Protein AF-A0A7J4IYI7-F1 (afdb_monomer)

Organism: NCBI:txid3101447

Radius of gyration: 26.93 Å; Cα contacts (8 Å, |Δi|>4): 70; chains: 1; bounding box: 84×34×69 Å

Structure (mmCIF, N/CA/C/O backbone):
data_AF-A0A7J4IYI7-F1
#
_entry.id   AF-A0A7J4IYI7-F1
#
loop_
_atom_site.group_PDB
_atom_site.id
_atom_site.type_symbol
_atom_site.label_atom_id
_atom_site.label_alt_id
_atom_site.label_comp_id
_atom_site.label_asym_id
_atom_site.label_entity_id
_atom_site.label_seq_id
_atom_site.pdbx_PDB_ins_code
_atom_site.Cartn_x
_atom_site.Cartn_y
_atom_site.Cartn_z
_atom_site.occupancy
_atom_site.B_iso_or_equiv
_atom_site.auth_seq_id
_atom_site.auth_comp_id
_atom_site.auth_asym_id
_atom_site.auth_atom_id
_atom_site.pdbx_PDB_model_num
ATO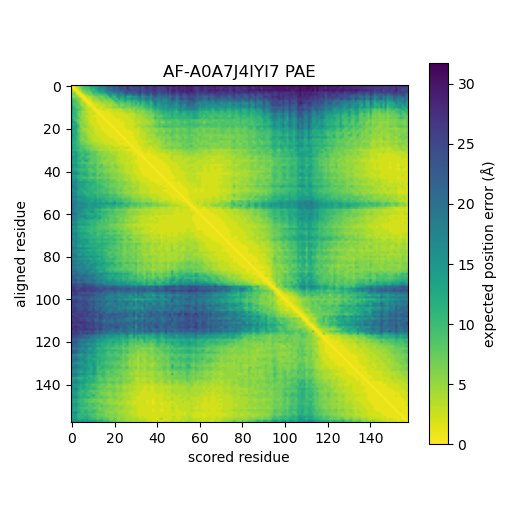M 1 N N . MET A 1 1 ? -56.930 18.314 -10.150 1.00 52.31 1 MET A N 1
ATOM 2 C CA . MET A 1 1 ? -56.205 17.042 -10.384 1.00 52.31 1 MET A CA 1
ATOM 3 C C . MET A 1 1 ? -54.686 17.192 -10.587 1.00 52.31 1 MET A C 1
ATOM 5 O O . MET A 1 1 ? -54.010 16.178 -10.609 1.00 52.31 1 MET A O 1
ATOM 9 N N . LEU A 1 2 ? -54.117 18.408 -10.685 1.00 54.44 2 LEU A N 1
ATOM 10 C CA . LEU A 1 2 ? -52.670 18.614 -10.914 1.00 54.44 2 LEU A CA 1
ATOM 11 C C . LEU A 1 2 ? -51.804 18.683 -9.636 1.00 54.44 2 LEU A C 1
ATOM 13 O O . LEU A 1 2 ? -50.596 18.477 -9.709 1.00 54.44 2 LEU A O 1
ATOM 17 N N . LEU A 1 3 ? -52.401 18.929 -8.462 1.00 53.44 3 LEU A N 1
ATOM 18 C CA . LEU A 1 3 ? -51.665 19.051 -7.192 1.00 53.44 3 LEU A CA 1
ATOM 19 C C . LEU A 1 3 ? -51.178 17.698 -6.636 1.00 53.44 3 LEU A C 1
ATOM 21 O O . LEU A 1 3 ? -50.179 17.650 -5.923 1.00 53.44 3 LEU A O 1
ATOM 25 N N . THR A 1 4 ? -51.819 16.587 -7.008 1.00 58.72 4 THR A N 1
ATOM 26 C CA . THR A 1 4 ? -51.446 15.234 -6.560 1.00 58.72 4 THR A CA 1
ATOM 27 C C . THR A 1 4 ? -50.137 14.743 -7.190 1.00 58.72 4 THR A C 1
ATOM 29 O O . THR A 1 4 ? -49.365 14.042 -6.538 1.00 58.72 4 THR A O 1
ATOM 32 N N . ASN A 1 5 ? -49.837 15.171 -8.422 1.00 62.06 5 ASN A N 1
ATOM 33 C CA . ASN A 1 5 ? -48.629 14.756 -9.141 1.00 62.06 5 ASN A CA 1
ATOM 34 C C . ASN A 1 5 ? -47.345 15.361 -8.559 1.00 62.06 5 ASN A C 1
ATOM 36 O O . ASN A 1 5 ? -46.323 14.686 -8.539 1.00 62.06 5 ASN A O 1
ATOM 40 N N . GLN A 1 6 ? -47.364 16.597 -8.044 1.00 65.38 6 GLN A N 1
ATOM 41 C CA . GLN A 1 6 ? -46.139 17.219 -7.517 1.00 65.38 6 GLN A CA 1
ATOM 42 C C . GLN A 1 6 ? -45.667 16.600 -6.196 1.00 65.38 6 GLN A C 1
ATOM 44 O O . GLN A 1 6 ? -44.462 16.480 -5.970 1.00 65.38 6 GLN A O 1
ATOM 49 N N . HIS A 1 7 ? -46.595 16.156 -5.343 1.00 65.44 7 HIS A N 1
ATOM 50 C CA . HIS A 1 7 ? -46.247 15.440 -4.114 1.00 65.44 7 HIS A CA 1
ATOM 51 C C . HIS A 1 7 ? -45.690 14.042 -4.398 1.00 65.44 7 HIS A C 1
ATOM 53 O O . HIS A 1 7 ? -44.703 13.646 -3.779 1.00 65.44 7 HIS A O 1
ATOM 59 N N . GLN A 1 8 ? -46.256 13.326 -5.376 1.00 74.25 8 GLN A N 1
ATOM 60 C CA . GLN A 1 8 ? -45.721 12.034 -5.811 1.00 74.25 8 GLN A CA 1
ATOM 61 C C . GLN A 1 8 ? -44.346 12.188 -6.475 1.00 74.25 8 GLN A C 1
ATOM 63 O O . GLN A 1 8 ? -43.427 11.446 -6.136 1.00 74.25 8 GLN A O 1
ATOM 68 N N . LEU A 1 9 ? -44.159 13.198 -7.334 1.00 79.00 9 LEU A N 1
ATOM 69 C CA . LEU A 1 9 ? -42.874 13.469 -7.985 1.00 79.00 9 LEU A CA 1
ATOM 70 C C . LEU A 1 9 ? -41.769 13.772 -6.963 1.00 79.00 9 LEU A C 1
ATOM 72 O O . LEU A 1 9 ? -40.673 13.235 -7.076 1.00 79.00 9 LEU A O 1
ATOM 76 N N . ARG A 1 10 ? -42.058 14.577 -5.929 1.00 81.56 10 ARG A N 1
ATOM 77 C CA . ARG A 1 10 ? -41.111 14.853 -4.832 1.00 81.56 10 ARG A CA 1
ATOM 78 C C . ARG A 1 10 ? -40.751 13.595 -4.041 1.00 81.56 10 ARG A C 1
ATOM 80 O O . ARG A 1 10 ? -39.591 13.441 -3.677 1.00 81.56 10 ARG A O 1
ATOM 87 N N . GLY A 1 11 ? -41.712 12.698 -3.813 1.00 81.88 11 GLY A N 1
ATOM 88 C CA . GLY A 1 11 ? -41.463 11.404 -3.172 1.00 81.88 11 GLY A CA 1
ATOM 89 C C . GLY A 1 11 ? -40.525 10.515 -3.992 1.00 81.88 11 GLY A C 1
ATOM 90 O O . GLY A 1 11 ? -39.542 10.008 -3.458 1.00 81.88 11 GLY A O 1
ATOM 91 N N . TYR A 1 12 ? -40.772 10.386 -5.299 1.00 88.25 12 TYR A N 1
ATOM 92 C CA . TYR A 1 12 ? -39.889 9.638 -6.201 1.00 88.25 12 TYR A CA 1
ATOM 93 C C . TYR A 1 12 ? -38.497 10.264 -6.311 1.00 88.25 12 TYR A C 1
ATOM 95 O O . TYR A 1 12 ? -37.504 9.544 -6.293 1.00 88.25 12 TYR A O 1
ATOM 103 N N . LEU A 1 13 ? -38.409 11.594 -6.377 1.00 90.75 13 LEU A N 1
ATOM 104 C CA . LEU A 1 13 ? -37.138 12.310 -6.480 1.00 90.75 13 LEU A CA 1
ATOM 105 C C . LEU A 1 13 ? -36.321 12.183 -5.185 1.00 90.75 13 LEU A C 1
ATOM 107 O O . LEU A 1 13 ? -35.116 11.969 -5.247 1.00 90.75 13 LEU A O 1
ATOM 111 N N . PHE A 1 14 ? -36.971 12.212 -4.018 1.00 92.94 14 PHE A N 1
ATOM 112 C CA . PHE A 1 14 ? -36.326 11.951 -2.730 1.00 92.94 14 PHE A CA 1
ATOM 113 C C . PHE A 1 14 ? -35.720 10.542 -2.665 1.00 92.94 14 PHE A C 1
ATOM 115 O O . PHE A 1 14 ? -34.540 10.395 -2.349 1.00 92.94 14 PHE A O 1
ATOM 122 N N . TRP A 1 15 ? -36.487 9.511 -3.032 1.00 93.44 15 TRP A N 1
ATOM 123 C CA . TRP A 1 15 ? -35.973 8.139 -3.071 1.00 93.44 15 TRP A CA 1
ATOM 124 C C . TRP A 1 15 ? -34.879 7.955 -4.122 1.00 93.44 15 TRP A C 1
ATOM 126 O O . TRP A 1 15 ? -33.877 7.307 -3.835 1.00 93.44 15 TRP A O 1
ATOM 136 N N . ALA A 1 16 ? -35.014 8.566 -5.300 1.00 94.06 16 ALA A N 1
ATOM 137 C CA . ALA A 1 16 ? -33.978 8.541 -6.328 1.00 94.06 16 ALA A CA 1
ATOM 138 C C . ALA A 1 16 ? -32.665 9.168 -5.834 1.00 94.06 16 ALA A C 1
ATOM 140 O O . ALA A 1 16 ? -31.597 8.617 -6.089 1.00 94.06 16 ALA A O 1
ATOM 141 N N . VAL A 1 17 ? -32.730 10.270 -5.077 1.00 95.94 17 VAL A N 1
ATOM 142 C CA . VAL A 1 17 ? -31.549 10.890 -4.457 1.00 95.94 17 VAL A CA 1
ATOM 143 C C . VAL A 1 17 ? -30.932 9.973 -3.405 1.00 95.94 17 VAL A C 1
ATOM 145 O O . VAL A 1 17 ? -29.717 9.808 -3.408 1.00 95.94 17 VAL A O 1
ATOM 148 N N . ILE A 1 18 ? -31.735 9.335 -2.547 1.00 96.19 18 ILE A N 1
ATOM 149 C CA . ILE A 1 18 ? -31.226 8.378 -1.550 1.00 96.19 18 ILE A CA 1
ATOM 150 C C . ILE A 1 18 ? -30.525 7.202 -2.232 1.00 96.19 18 ILE A C 1
ATOM 152 O O . ILE A 1 18 ? -29.382 6.896 -1.897 1.00 96.19 18 ILE A O 1
ATOM 156 N N . PHE A 1 19 ? -31.177 6.560 -3.204 1.00 96.62 19 PHE A N 1
ATOM 157 C CA . PHE A 1 19 ? -30.576 5.449 -3.941 1.00 96.62 19 PHE A CA 1
ATOM 158 C C . PHE A 1 19 ? -29.329 5.889 -4.710 1.00 96.62 19 PHE A C 1
ATOM 160 O O . PHE A 1 19 ? -28.337 5.163 -4.713 1.00 96.62 19 PHE A O 1
ATOM 167 N N . GLY A 1 20 ? -29.338 7.091 -5.289 1.00 96.56 20 GLY A N 1
ATOM 168 C CA . GLY A 1 20 ? -28.168 7.691 -5.923 1.00 96.56 20 GLY A CA 1
ATOM 169 C C . GLY A 1 20 ? -27.010 7.895 -4.944 1.00 96.56 20 GLY A C 1
ATOM 170 O O . GLY A 1 20 ? -25.877 7.547 -5.264 1.00 96.56 20 GLY A O 1
ATOM 171 N N . LEU A 1 21 ? -27.287 8.380 -3.730 1.00 96.25 21 LEU A N 1
ATOM 172 C CA . LEU A 1 21 ? -26.282 8.550 -2.678 1.00 96.25 21 LEU A CA 1
ATOM 173 C C . LEU A 1 21 ? -25.696 7.212 -2.223 1.00 96.25 21 LEU A C 1
ATOM 175 O O . LEU A 1 21 ? -24.482 7.099 -2.082 1.00 96.25 21 LEU A O 1
ATOM 179 N N . ILE A 1 22 ? -26.540 6.197 -2.022 1.00 96.25 22 ILE A N 1
ATOM 180 C CA . ILE A 1 22 ? -26.096 4.853 -1.630 1.00 96.25 22 ILE A CA 1
ATOM 181 C C . ILE A 1 22 ? -25.234 4.235 -2.734 1.00 96.25 22 ILE A C 1
ATOM 183 O O . ILE A 1 22 ? -24.169 3.695 -2.443 1.00 96.25 22 ILE A O 1
ATOM 187 N N . ALA A 1 23 ? -25.655 4.341 -3.998 1.00 96.25 23 ALA A N 1
ATOM 188 C CA . ALA A 1 23 ? -24.891 3.833 -5.133 1.00 96.25 23 ALA A CA 1
ATOM 189 C C . ALA A 1 23 ? -23.531 4.535 -5.262 1.00 96.25 23 ALA A C 1
ATOM 191 O O . ALA A 1 23 ? -22.512 3.875 -5.459 1.00 96.25 23 ALA A O 1
ATOM 192 N N . LEU A 1 24 ? -23.498 5.859 -5.091 1.00 95.50 24 LEU A N 1
ATOM 193 C CA . LEU A 1 24 ? -22.268 6.644 -5.144 1.00 95.50 24 LEU A CA 1
ATOM 194 C C . LEU A 1 24 ? -21.328 6.303 -3.980 1.00 95.50 24 LEU A C 1
ATOM 196 O O . LEU A 1 24 ? -20.131 6.131 -4.195 1.00 95.50 24 LEU A O 1
ATOM 200 N N . ALA A 1 25 ? -21.865 6.121 -2.771 1.00 92.94 25 ALA A N 1
ATOM 201 C CA . ALA A 1 25 ? -21.093 5.665 -1.619 1.00 92.94 25 ALA A CA 1
ATOM 202 C C . ALA A 1 25 ? -20.511 4.261 -1.845 1.00 92.94 25 ALA A C 1
ATOM 204 O O . ALA A 1 25 ? -19.326 4.043 -1.602 1.00 92.94 25 ALA A O 1
ATOM 205 N N . ALA A 1 26 ? -21.309 3.323 -2.361 1.00 92.38 26 ALA A N 1
ATOM 206 C CA . ALA A 1 26 ? -20.845 1.973 -2.667 1.00 92.38 26 ALA A CA 1
ATOM 207 C C . ALA A 1 26 ? -19.730 1.981 -3.722 1.00 92.38 26 ALA A C 1
ATOM 209 O O . ALA A 1 26 ? -18.719 1.305 -3.545 1.00 92.38 26 ALA A O 1
ATOM 210 N N . PHE A 1 27 ? -19.873 2.786 -4.778 1.00 94.19 27 PHE A N 1
ATOM 211 C CA . PHE A 1 27 ? -18.857 2.918 -5.822 1.00 94.19 27 PHE A CA 1
ATOM 212 C C . PHE A 1 27 ? -17.549 3.513 -5.287 1.00 94.19 27 PHE A C 1
ATOM 214 O O . PHE A 1 27 ? -16.468 3.073 -5.669 1.00 94.19 27 PHE A O 1
ATOM 221 N N . LEU A 1 28 ? -17.643 4.469 -4.361 1.00 89.44 28 LEU A N 1
ATOM 222 C CA . LEU A 1 28 ? -16.484 5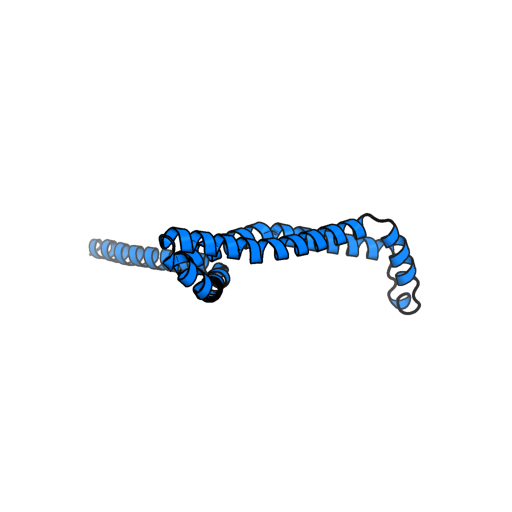.106 -3.739 1.00 89.44 28 LEU A CA 1
ATOM 223 C C . LEU A 1 28 ? -15.752 4.168 -2.769 1.00 89.44 28 LEU A C 1
ATOM 225 O O . LEU A 1 28 ? -14.530 4.218 -2.685 1.00 89.44 28 LEU A O 1
ATOM 229 N N . VAL A 1 29 ? -16.476 3.291 -2.066 1.00 87.88 29 VAL A N 1
ATOM 230 C CA . VAL A 1 29 ? -15.898 2.306 -1.133 1.00 87.88 29 VAL A CA 1
ATOM 231 C C . VAL A 1 29 ? -15.341 1.076 -1.858 1.00 87.88 29 VAL A C 1
ATOM 233 O O . VAL A 1 29 ? -14.366 0.489 -1.393 1.00 87.88 29 VAL A O 1
ATOM 236 N N . PHE A 1 30 ? -15.915 0.693 -3.003 1.00 91.25 30 PHE A N 1
ATOM 237 C CA . PHE A 1 30 ? -15.532 -0.499 -3.764 1.00 91.25 30 PHE A CA 1
ATOM 238 C C . PHE A 1 30 ? -14.016 -0.666 -4.005 1.00 91.25 30 PHE A C 1
ATOM 240 O O . PHE A 1 30 ? -13.502 -1.742 -3.683 1.00 91.25 30 PHE A O 1
ATOM 247 N N . PRO A 1 31 ? -13.257 0.347 -4.482 1.00 89.81 31 PRO A N 1
ATOM 248 C CA . PRO A 1 31 ? -11.810 0.202 -4.678 1.00 89.81 31 PRO A CA 1
ATOM 249 C C . PRO A 1 31 ? -11.039 -0.049 -3.371 1.00 89.81 31 PRO A C 1
ATOM 251 O O . PRO A 1 31 ? -9.957 -0.630 -3.394 1.00 89.81 31 PRO A O 1
ATOM 254 N N . PHE A 1 32 ? -11.605 0.321 -2.219 1.00 90.31 32 PHE A N 1
ATOM 255 C CA . PHE A 1 32 ? -10.986 0.155 -0.903 1.00 90.31 32 PHE A CA 1
ATOM 256 C C . PHE A 1 32 ? -11.407 -1.129 -0.180 1.00 90.31 32 PHE A C 1
ATOM 258 O O . PHE A 1 32 ? -10.948 -1.377 0.934 1.00 90.31 32 PHE A O 1
ATOM 265 N N . MET A 1 33 ? -12.224 -1.994 -0.790 1.00 92.56 33 MET A N 1
ATOM 266 C CA . MET A 1 33 ? -12.632 -3.264 -0.169 1.00 92.56 33 MET A CA 1
ATOM 267 C C . MET A 1 33 ? -11.433 -4.144 0.201 1.00 92.56 33 MET A C 1
ATOM 269 O O . MET A 1 33 ? -11.430 -4.774 1.258 1.00 92.56 33 MET A O 1
ATOM 273 N N . ILE A 1 34 ? -10.380 -4.134 -0.622 1.00 91.62 34 ILE A N 1
ATOM 274 C CA . ILE A 1 34 ? -9.130 -4.849 -0.333 1.00 91.62 34 ILE A CA 1
ATOM 275 C C . ILE A 1 34 ? -8.477 -4.301 0.942 1.00 91.62 34 ILE A C 1
ATOM 277 O O . ILE A 1 34 ? -8.031 -5.084 1.781 1.00 91.62 34 ILE A O 1
ATOM 281 N N . ALA A 1 35 ? -8.455 -2.978 1.122 1.00 92.31 35 ALA A N 1
ATOM 282 C CA . ALA A 1 35 ? -7.908 -2.337 2.316 1.00 92.31 35 ALA A CA 1
ATOM 283 C C . ALA A 1 35 ? -8.722 -2.696 3.569 1.00 92.31 35 ALA A C 1
ATOM 285 O O . ALA A 1 35 ? -8.150 -3.044 4.599 1.00 92.31 35 ALA A O 1
ATOM 286 N N . VAL A 1 36 ? -10.055 -2.707 3.471 1.00 92.69 36 VAL A N 1
ATOM 287 C CA . VAL A 1 36 ? -10.942 -3.107 4.578 1.00 92.69 36 VAL A CA 1
ATOM 288 C C . VAL A 1 36 ? -10.708 -4.567 4.980 1.00 92.69 36 VAL A C 1
ATOM 290 O O . VAL A 1 36 ? -10.555 -4.864 6.162 1.00 92.69 36 VAL A O 1
ATOM 293 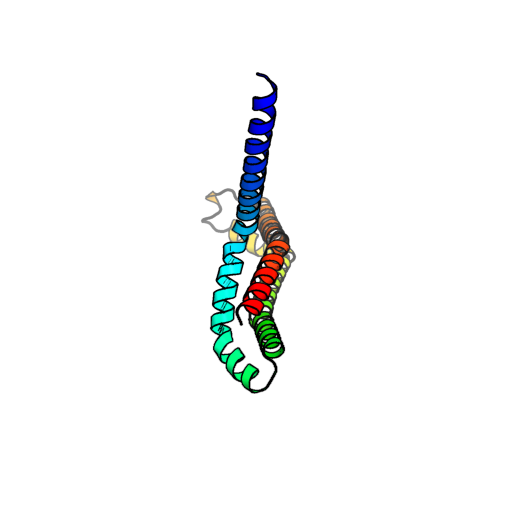N N . ILE A 1 37 ? -10.620 -5.487 4.014 1.00 94.75 37 ILE A N 1
ATOM 294 C CA . ILE A 1 37 ? -10.323 -6.903 4.289 1.00 94.75 37 ILE A CA 1
ATOM 295 C C . ILE A 1 37 ? -8.925 -7.047 4.905 1.00 94.75 37 ILE A C 1
ATOM 297 O O . ILE A 1 37 ? -8.743 -7.774 5.883 1.00 94.75 37 ILE A O 1
ATOM 301 N N . SER A 1 38 ? -7.945 -6.314 4.374 1.00 92.75 38 SER A N 1
ATOM 302 C CA . SER A 1 38 ? -6.580 -6.294 4.902 1.00 92.75 38 SER A CA 1
ATOM 303 C C . SER A 1 38 ? -6.546 -5.792 6.344 1.00 92.75 38 SER A C 1
ATOM 305 O O . SER A 1 38 ? -5.827 -6.364 7.156 1.00 92.75 38 SER A O 1
ATOM 307 N N . ALA A 1 39 ? -7.366 -4.797 6.695 1.00 94.06 39 ALA A N 1
ATOM 308 C CA . ALA A 1 39 ? -7.479 -4.271 8.053 1.00 94.06 39 ALA A CA 1
ATOM 309 C C . ALA A 1 39 ? -7.903 -5.359 9.043 1.00 94.06 39 ALA A C 1
ATOM 311 O O . ALA A 1 39 ? -7.290 -5.514 10.098 1.00 94.06 39 ALA A O 1
ATOM 312 N N . TYR A 1 40 ? -8.911 -6.154 8.670 1.00 94.56 40 TYR A N 1
ATOM 313 C CA . TYR A 1 40 ? -9.372 -7.293 9.463 1.00 94.56 40 TYR A CA 1
ATOM 314 C C . TYR A 1 40 ? -8.280 -8.346 9.650 1.00 94.56 40 TYR A C 1
ATOM 316 O O . TYR A 1 40 ? -8.075 -8.823 10.767 1.00 94.56 40 TYR A O 1
ATOM 324 N N . LEU A 1 41 ? -7.560 -8.693 8.581 1.00 94.56 41 LEU A N 1
ATOM 325 C CA . LEU A 1 41 ? -6.459 -9.654 8.651 1.00 94.56 41 LEU A CA 1
ATOM 326 C C . LEU A 1 41 ? -5.329 -9.147 9.557 1.00 94.56 41 LEU A C 1
ATOM 328 O O . LEU A 1 41 ? -4.872 -9.876 10.438 1.00 94.56 41 LEU A O 1
ATOM 332 N N . LEU A 1 42 ? -4.919 -7.888 9.390 1.00 92.69 42 LEU A N 1
ATOM 333 C CA . LEU A 1 42 ? -3.848 -7.274 10.175 1.00 92.69 42 LEU A CA 1
ATOM 334 C C . LEU A 1 42 ? -4.228 -7.154 11.654 1.00 92.69 42 LEU A C 1
ATOM 336 O O . LEU A 1 42 ? -3.429 -7.500 12.523 1.00 92.69 42 LEU A O 1
ATOM 340 N N . ALA A 1 43 ? -5.462 -6.736 11.948 1.00 94.38 43 ALA A N 1
ATOM 341 C CA . ALA A 1 43 ? -5.992 -6.696 13.306 1.00 94.38 43 ALA A CA 1
ATOM 342 C C . ALA A 1 43 ? -5.999 -8.091 13.940 1.00 94.38 43 ALA A C 1
ATOM 344 O O . ALA A 1 43 ? -5.558 -8.260 15.076 1.00 94.38 43 ALA A O 1
ATOM 345 N N . TYR A 1 44 ? -6.423 -9.115 13.197 1.00 95.19 44 TYR A N 1
ATOM 346 C CA . TYR A 1 44 ? -6.408 -10.490 13.686 1.00 95.19 44 TYR A CA 1
ATOM 347 C C . TYR A 1 44 ? -4.986 -10.980 13.996 1.00 95.19 44 TYR A C 1
ATOM 349 O O . TYR A 1 44 ? -4.761 -11.586 15.044 1.00 95.19 44 TYR A O 1
ATOM 357 N N . MET A 1 45 ? -4.010 -10.667 13.138 1.00 93.12 45 MET A N 1
ATOM 358 C CA . MET A 1 45 ? -2.598 -10.991 13.377 1.00 93.12 45 MET A CA 1
ATOM 359 C C . MET A 1 45 ? -2.005 -10.219 14.564 1.00 93.12 45 MET A C 1
ATOM 361 O O . MET A 1 45 ? -1.174 -10.760 15.293 1.00 93.12 45 MET A O 1
ATOM 365 N N . ALA A 1 46 ? -2.440 -8.977 14.792 1.00 93.88 46 ALA A N 1
ATOM 366 C CA . ALA A 1 46 ? -1.985 -8.142 15.902 1.00 93.88 46 ALA A CA 1
ATOM 367 C C . ALA A 1 46 ? -2.712 -8.420 17.228 1.00 93.88 46 ALA A C 1
ATOM 369 O O . ALA A 1 46 ? -2.204 -8.070 18.291 1.00 93.88 46 ALA A O 1
ATOM 370 N N . LYS A 1 47 ? -3.862 -9.098 17.204 1.00 93.50 47 LYS A N 1
ATOM 371 C CA . LYS A 1 47 ? -4.658 -9.478 18.380 1.00 93.50 47 LYS A CA 1
ATOM 372 C C . LYS A 1 47 ? -3.855 -10.093 19.545 1.00 93.50 47 LYS A C 1
ATOM 374 O O . LYS A 1 47 ? -4.051 -9.649 20.677 1.00 93.50 47 LYS A O 1
ATOM 379 N N . PRO A 1 48 ? -2.939 -11.070 19.351 1.00 92.19 48 PRO A N 1
ATOM 380 C CA . PRO A 1 48 ? -2.134 -11.603 20.456 1.00 92.19 48 PRO A CA 1
ATOM 381 C C . PRO A 1 48 ? -1.199 -10.559 21.079 1.00 92.19 48 PRO A C 1
ATOM 383 O O . PRO A 1 48 ? -0.925 -10.621 22.278 1.00 92.19 48 PRO A O 1
ATOM 386 N N . LEU A 1 49 ? -0.703 -9.608 20.282 1.00 93.06 49 LEU A N 1
ATOM 387 C CA . LEU A 1 49 ? 0.095 -8.489 20.773 1.00 93.06 49 LEU A CA 1
ATOM 388 C C . LEU A 1 49 ? -0.798 -7.521 21.557 1.00 93.06 49 LEU A C 1
ATOM 390 O O . LEU A 1 49 ? -0.475 -7.192 22.697 1.00 93.06 49 LEU A O 1
ATOM 394 N N . PHE A 1 50 ? -1.954 -7.160 20.999 1.00 95.00 50 PHE A N 1
ATOM 395 C CA . PHE A 1 50 ? -2.929 -6.279 21.634 1.00 95.00 50 PHE A CA 1
ATOM 396 C C . PHE A 1 50 ? -3.348 -6.776 23.017 1.00 95.00 50 PHE A C 1
ATOM 398 O O . PHE A 1 50 ? -3.220 -6.023 23.975 1.00 95.00 50 PHE A O 1
ATOM 405 N N . PHE A 1 51 ? -3.734 -8.050 23.165 1.00 94.62 51 PHE A N 1
ATOM 406 C CA . PHE A 1 51 ? -4.117 -8.598 24.473 1.00 94.62 51 PHE A CA 1
ATOM 407 C C . PHE A 1 51 ? -2.992 -8.539 25.509 1.00 94.62 51 PHE A C 1
ATOM 409 O O . PHE A 1 51 ? -3.236 -8.274 26.683 1.00 94.62 51 PHE A O 1
ATOM 416 N N . LYS A 1 52 ? -1.739 -8.776 25.101 1.00 94.75 52 LYS A N 1
ATOM 417 C CA . LYS A 1 52 ? -0.594 -8.669 26.017 1.00 94.75 52 LYS A CA 1
ATOM 418 C C . LYS A 1 52 ? -0.361 -7.226 26.462 1.00 94.75 52 LYS A C 1
ATOM 420 O O . LYS A 1 52 ? 0.026 -7.004 27.609 1.00 94.75 52 LYS A O 1
ATOM 425 N N . LEU A 1 53 ? -0.581 -6.259 25.570 1.00 92.75 53 LEU A N 1
ATOM 426 C CA . LEU A 1 53 ? -0.428 -4.838 25.874 1.00 92.75 53 LEU A CA 1
ATOM 427 C C . LEU A 1 53 ? -1.604 -4.306 26.699 1.00 92.75 53 LEU A C 1
ATOM 429 O O . LEU A 1 53 ? -1.364 -3.615 27.683 1.00 92.75 53 LEU A O 1
ATOM 433 N N . SER A 1 54 ? -2.845 -4.667 26.369 1.00 94.75 54 SER A N 1
ATOM 434 C CA . SER A 1 54 ? -4.059 -4.192 27.049 1.00 94.75 54 SER A CA 1
ATOM 435 C C . SER A 1 54 ? -4.124 -4.609 28.521 1.00 94.75 54 SER A C 1
ATOM 437 O O . SER A 1 54 ? -4.778 -3.954 29.323 1.00 94.75 54 SER A O 1
ATOM 439 N N . LEU A 1 55 ? -3.410 -5.672 28.905 1.00 93.44 55 LEU A N 1
ATOM 440 C CA . LEU A 1 55 ? -3.239 -6.061 30.309 1.00 93.44 55 LEU A CA 1
ATOM 441 C C . LEU A 1 55 ? -2.373 -5.076 31.114 1.00 93.44 55 LEU A C 1
ATOM 443 O O . LEU A 1 55 ? -2.430 -5.083 32.340 1.00 93.44 55 LEU A O 1
ATOM 447 N N . ARG A 1 56 ? -1.541 -4.262 30.452 1.00 93.56 56 ARG A N 1
ATOM 448 C CA . ARG A 1 56 ? -0.586 -3.336 31.089 1.00 93.56 56 ARG A CA 1
ATOM 449 C C . ARG A 1 56 ? -0.909 -1.859 30.864 1.00 93.56 56 ARG A C 1
ATOM 451 O O . ARG A 1 56 ? -0.328 -1.017 31.540 1.00 93.56 56 ARG A O 1
ATOM 458 N N . MET A 1 57 ? -1.775 -1.530 29.908 1.00 94.31 57 MET A N 1
ATOM 459 C CA . MET A 1 57 ? -2.097 -0.150 29.536 1.00 94.31 57 MET A CA 1
ATOM 460 C C . MET A 1 57 ? -3.541 -0.015 29.049 1.00 94.31 57 MET A C 1
ATOM 462 O O . MET A 1 57 ? -4.201 -1.004 28.745 1.00 94.31 57 MET A O 1
ATOM 466 N N . HIS A 1 58 ? -4.017 1.227 28.934 1.00 94.75 58 HIS A N 1
ATOM 467 C CA . HIS A 1 58 ? -5.358 1.515 28.429 1.00 94.75 58 HIS A CA 1
ATOM 468 C C . HIS A 1 58 ? -5.553 0.940 27.007 1.00 94.75 58 HIS A C 1
ATOM 470 O O . HIS A 1 58 ? -4.645 1.081 26.181 1.00 94.75 58 HIS A O 1
ATOM 476 N N . PRO A 1 59 ? -6.718 0.347 26.680 1.00 91.62 59 PRO A N 1
ATOM 477 C CA . PRO A 1 59 ? -6.960 -0.319 25.393 1.00 91.62 59 PRO A CA 1
ATOM 478 C C . PRO A 1 59 ? -6.634 0.561 24.178 1.00 91.62 59 PRO A C 1
ATOM 480 O O . PRO A 1 59 ? -5.921 0.121 23.284 1.00 91.62 59 PRO A O 1
ATOM 483 N N . ASN A 1 60 ? -7.029 1.838 24.189 1.00 92.69 60 ASN A N 1
ATOM 484 C CA . ASN A 1 60 ? -6.722 2.767 23.088 1.00 92.69 60 ASN A CA 1
ATOM 485 C C . ASN A 1 60 ? -5.210 2.942 22.836 1.00 92.69 60 ASN A C 1
ATOM 487 O O . ASN A 1 60 ? -4.776 3.023 21.689 1.00 92.69 60 ASN A O 1
ATOM 491 N N . LEU A 1 61 ? -4.394 2.986 23.898 1.00 93.06 61 LEU A N 1
ATOM 492 C CA . LEU A 1 61 ? -2.932 3.070 23.780 1.00 93.06 61 LEU A CA 1
ATOM 493 C C . LEU A 1 61 ? -2.351 1.757 23.242 1.00 93.06 61 LEU A C 1
ATOM 495 O O . LEU A 1 61 ? -1.473 1.786 22.382 1.00 93.06 61 LEU A O 1
ATOM 499 N N . ALA A 1 62 ? -2.873 0.614 23.696 1.00 94.62 62 ALA A N 1
ATOM 500 C CA . ALA A 1 62 ? -2.468 -0.695 23.191 1.00 94.62 62 ALA A CA 1
ATOM 501 C C . ALA A 1 62 ? -2.774 -0.846 21.690 1.00 94.62 62 ALA A C 1
ATOM 503 O O . ALA A 1 62 ? -1.912 -1.310 20.939 1.00 94.62 62 ALA A O 1
ATOM 504 N N . ALA A 1 63 ? -3.956 -0.408 21.242 1.00 93.25 63 ALA A N 1
ATOM 505 C CA . ALA A 1 63 ? -4.350 -0.411 19.835 1.00 93.25 63 ALA A CA 1
ATOM 506 C C . ALA A 1 63 ? -3.435 0.492 18.996 1.00 93.25 63 ALA A C 1
ATOM 508 O O . ALA A 1 63 ? -2.901 0.047 17.981 1.00 93.25 63 ALA A O 1
ATOM 509 N N . LEU A 1 64 ? -3.166 1.721 19.453 1.00 94.69 64 LEU A N 1
ATOM 510 C CA . LEU A 1 64 ? -2.272 2.655 18.762 1.00 94.69 64 LEU A CA 1
ATOM 511 C C . LEU A 1 64 ? -0.862 2.076 18.590 1.00 94.69 64 LEU A C 1
ATOM 513 O O . LEU A 1 64 ? -0.292 2.158 17.503 1.00 94.69 64 LEU A O 1
ATOM 517 N N . ILE A 1 65 ? -0.311 1.442 19.629 1.00 94.62 65 ILE A N 1
ATOM 518 C CA . ILE A 1 65 ? 0.999 0.787 19.538 1.00 94.62 65 ILE A CA 1
ATOM 519 C C . ILE A 1 65 ? 0.956 -0.384 18.551 1.00 94.62 65 ILE A C 1
ATOM 521 O O . ILE A 1 65 ? 1.876 -0.525 17.750 1.00 94.62 65 ILE A O 1
ATOM 525 N N . CYS A 1 66 ? -0.103 -1.200 18.553 1.00 94.56 66 CYS A N 1
ATOM 526 C CA . CYS A 1 66 ? -0.245 -2.301 17.594 1.00 94.56 66 CYS A CA 1
ATOM 527 C C . CYS A 1 66 ? -0.295 -1.801 16.1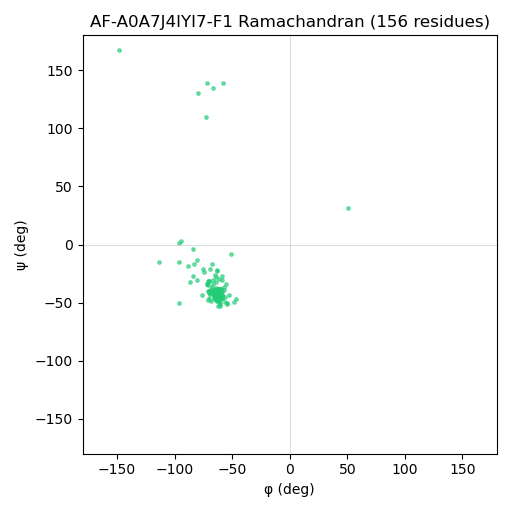44 1.00 94.56 66 CYS A C 1
ATOM 529 O O . CYS A 1 66 ? 0.359 -2.378 15.278 1.00 94.56 66 CYS A O 1
ATOM 531 N N . VAL A 1 67 ? -1.018 -0.708 15.891 1.00 94.38 67 VAL A N 1
ATOM 532 C CA . VAL A 1 67 ? -1.076 -0.048 14.579 1.00 94.38 67 VAL A CA 1
ATOM 533 C C . VAL A 1 67 ? 0.305 0.472 14.178 1.00 94.38 67 VAL A C 1
ATOM 535 O O . VAL A 1 67 ? 0.748 0.223 13.062 1.00 94.38 67 VAL A O 1
ATOM 538 N N . LEU A 1 68 ? 1.034 1.126 15.087 1.00 93.56 68 LEU A N 1
ATOM 539 C CA . LEU A 1 68 ? 2.379 1.648 14.817 1.00 93.56 68 LEU A CA 1
ATOM 540 C C . LEU A 1 68 ? 3.379 0.520 14.514 1.00 93.56 68 LEU A C 1
ATOM 542 O O . LEU A 1 68 ? 4.165 0.615 13.572 1.00 93.56 68 LEU A O 1
ATOM 546 N N . VAL A 1 69 ? 3.311 -0.588 15.253 1.00 93.69 69 VAL A N 1
ATOM 547 C CA . VAL A 1 69 ? 4.120 -1.783 14.979 1.00 93.69 69 VAL A CA 1
ATOM 548 C C . VAL A 1 69 ? 3.775 -2.377 13.613 1.00 93.69 69 VAL A C 1
ATOM 550 O O . VAL A 1 69 ? 4.685 -2.711 12.858 1.00 93.69 69 VAL A O 1
ATOM 553 N N . ALA A 1 70 ? 2.491 -2.470 13.259 1.00 91.69 70 ALA A N 1
ATOM 554 C CA . ALA A 1 70 ? 2.066 -2.962 11.949 1.00 91.69 70 ALA A CA 1
ATOM 555 C C . ALA A 1 70 ? 2.541 -2.054 10.805 1.00 91.69 70 ALA A C 1
ATOM 557 O O . ALA A 1 70 ? 3.038 -2.553 9.797 1.00 91.69 70 ALA A O 1
ATOM 558 N N . ILE A 1 71 ? 2.471 -0.730 10.986 1.00 90.19 71 ILE A N 1
ATOM 559 C CA . ILE A 1 71 ? 3.053 0.254 10.063 1.00 90.19 71 ILE A CA 1
ATOM 560 C C . ILE A 1 71 ? 4.528 -0.044 9.842 1.00 90.19 71 ILE A C 1
ATOM 562 O O . ILE A 1 71 ? 4.974 -0.147 8.705 1.00 90.19 71 ILE A O 1
ATOM 566 N N . LEU A 1 72 ? 5.289 -0.202 10.920 1.00 91.44 72 LEU A N 1
ATOM 567 C CA . LEU A 1 72 ? 6.727 -0.408 10.830 1.00 91.44 72 LEU A CA 1
ATOM 568 C C . LEU A 1 72 ? 7.045 -1.735 10.125 1.00 91.44 72 LEU A C 1
ATOM 570 O O . LEU A 1 72 ? 7.928 -1.790 9.274 1.00 91.44 72 LEU A O 1
ATOM 574 N N . LEU A 1 73 ? 6.267 -2.780 10.409 1.00 90.12 73 LEU A N 1
ATOM 575 C CA . LEU A 1 73 ? 6.439 -4.106 9.822 1.00 90.12 73 LEU A CA 1
ATOM 576 C C . LEU A 1 73 ? 6.078 -4.151 8.331 1.00 90.12 73 LEU A C 1
ATOM 578 O O . LEU A 1 73 ? 6.693 -4.916 7.602 1.00 90.12 73 LEU A O 1
ATOM 582 N N . VAL A 1 74 ? 5.128 -3.337 7.861 1.00 88.00 74 VAL A N 1
ATOM 583 C CA . VAL A 1 74 ? 4.691 -3.332 6.452 1.00 88.00 74 VAL A CA 1
ATOM 584 C C . VAL A 1 74 ? 5.394 -2.248 5.632 1.00 88.00 74 VAL A C 1
ATOM 586 O O . VAL A 1 74 ? 5.943 -2.531 4.570 1.00 88.00 74 VAL A O 1
ATOM 589 N N . ILE A 1 75 ? 5.415 -1.003 6.110 1.00 86.94 75 ILE A N 1
ATOM 590 C CA . ILE A 1 75 ? 5.924 0.142 5.341 1.00 86.94 75 ILE A CA 1
ATOM 591 C C . ILE A 1 75 ? 7.433 0.041 5.132 1.00 86.94 75 ILE A C 1
ATOM 593 O O . ILE A 1 75 ? 7.910 0.323 4.035 1.00 86.94 75 ILE A O 1
ATOM 597 N N . VAL A 1 76 ? 8.204 -0.378 6.139 1.00 90.38 76 VAL A N 1
ATOM 598 C CA . VAL A 1 76 ? 9.670 -0.458 6.024 1.00 90.38 76 VAL A CA 1
ATOM 599 C C . VAL A 1 76 ? 10.118 -1.454 4.942 1.00 90.38 76 VAL A C 1
ATOM 601 O O . VAL A 1 76 ? 10.865 -1.046 4.050 1.00 90.38 76 VAL A O 1
ATOM 604 N N . PRO A 1 77 ? 9.675 -2.727 4.922 1.00 90.69 77 PRO A N 1
ATOM 605 C CA . PRO A 1 77 ? 10.076 -3.641 3.853 1.00 90.69 77 PRO A CA 1
ATOM 606 C C . PRO A 1 77 ? 9.536 -3.211 2.487 1.00 90.69 77 PRO A C 1
ATOM 608 O O . PRO A 1 77 ? 10.266 -3.264 1.502 1.00 90.69 77 PRO A O 1
ATOM 611 N N . VAL A 1 78 ? 8.295 -2.722 2.403 1.00 87.69 78 VAL A N 1
ATOM 612 C CA . VAL A 1 78 ? 7.721 -2.303 1.113 1.00 87.69 78 VAL A CA 1
ATOM 613 C C . VAL A 1 78 ? 8.474 -1.102 0.539 1.00 87.69 78 VAL A C 1
ATOM 615 O O . VAL A 1 78 ? 8.838 -1.106 -0.638 1.00 87.69 78 VAL A O 1
ATOM 618 N N . SER A 1 79 ? 8.762 -0.090 1.360 1.00 86.00 79 SER A N 1
ATOM 619 C CA . SER A 1 79 ? 9.512 1.095 0.929 1.00 86.00 79 SER A CA 1
ATOM 620 C C . SER A 1 79 ? 10.948 0.760 0.533 1.00 86.00 79 SER A C 1
ATOM 622 O O . SER A 1 79 ? 11.398 1.211 -0.515 1.00 86.00 79 SER A O 1
ATOM 624 N N . THR A 1 80 ? 11.653 -0.072 1.304 1.00 89.25 80 THR A N 1
ATOM 625 C CA . THR A 1 80 ? 13.029 -0.482 0.971 1.00 89.25 80 THR A CA 1
ATOM 626 C C . THR A 1 80 ? 13.096 -1.268 -0.337 1.00 89.25 80 THR A C 1
ATOM 628 O O . THR A 1 80 ? 13.961 -0.978 -1.163 1.00 89.25 80 THR A O 1
ATOM 631 N N . ILE A 1 81 ? 12.160 -2.194 -0.577 1.00 88.50 81 ILE A N 1
ATOM 632 C CA . ILE A 1 81 ? 12.067 -2.925 -1.850 1.00 88.50 81 ILE A CA 1
ATOM 633 C C . ILE A 1 81 ? 11.771 -1.956 -2.997 1.00 88.50 81 ILE A C 1
ATOM 635 O O . ILE A 1 81 ? 12.467 -1.977 -4.008 1.00 88.50 81 ILE A O 1
ATOM 639 N N . THR A 1 82 ? 10.784 -1.072 -2.833 1.00 85.12 82 THR A N 1
ATOM 640 C CA . THR A 1 82 ? 10.368 -0.128 -3.884 1.00 85.12 82 THR A CA 1
ATOM 641 C C . THR A 1 82 ? 11.501 0.824 -4.254 1.00 85.12 82 THR A C 1
ATOM 643 O O . THR A 1 82 ? 11.836 0.958 -5.428 1.00 85.12 82 THR A O 1
ATOM 646 N N . ILE A 1 83 ? 12.145 1.440 -3.260 1.00 87.19 83 ILE A N 1
ATOM 647 C CA . ILE A 1 83 ? 13.291 2.332 -3.469 1.00 87.19 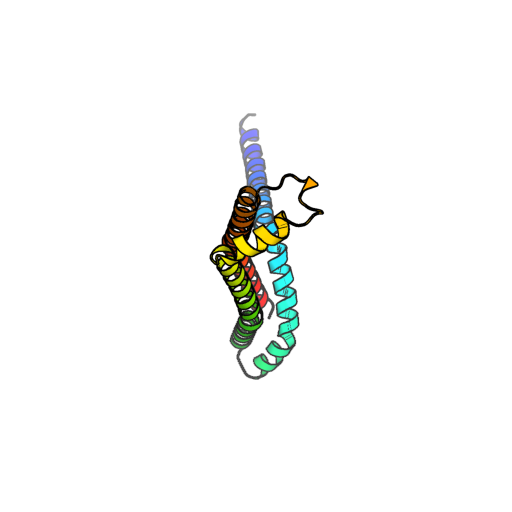83 ILE A CA 1
ATOM 648 C C . ILE A 1 83 ? 14.452 1.559 -4.099 1.00 87.19 83 ILE A C 1
ATOM 650 O O . ILE A 1 83 ? 15.091 2.063 -5.018 1.00 87.19 83 ILE A O 1
ATOM 654 N N . GLY A 1 84 ? 14.706 0.325 -3.656 1.00 87.81 84 GLY A N 1
ATOM 655 C CA . GLY A 1 84 ? 15.728 -0.540 -4.238 1.00 87.81 84 GLY A CA 1
ATOM 656 C C . GLY A 1 84 ? 15.491 -0.808 -5.725 1.00 87.81 84 GLY A C 1
ATOM 657 O O . GLY A 1 84 ? 16.415 -0.660 -6.521 1.00 87.81 84 GLY A O 1
ATOM 658 N N . VAL A 1 85 ? 14.256 -1.136 -6.108 1.00 85.38 85 VAL A N 1
ATOM 659 C CA . VAL A 1 85 ? 13.867 -1.378 -7.505 1.00 85.38 85 VAL A CA 1
ATOM 660 C C . VAL A 1 85 ? 13.986 -0.105 -8.341 1.00 85.38 85 VAL A C 1
ATOM 662 O O . VAL A 1 85 ? 14.574 -0.144 -9.420 1.00 85.38 85 VAL A O 1
ATOM 665 N N . VAL A 1 86 ? 13.487 1.029 -7.841 1.00 83.31 86 VAL A N 1
ATOM 666 C CA . VAL A 1 86 ? 13.555 2.319 -8.549 1.00 83.31 86 VAL A CA 1
ATOM 667 C C . VAL A 1 86 ? 15.004 2.758 -8.750 1.00 83.31 86 VAL A C 1
ATOM 669 O O . VAL A 1 86 ? 15.389 3.118 -9.862 1.00 83.31 86 VAL A O 1
ATOM 672 N N . ASN A 1 87 ? 15.831 2.674 -7.705 1.00 86.00 87 ASN A N 1
ATOM 673 C CA . ASN A 1 87 ? 17.242 3.037 -7.791 1.00 86.00 87 ASN A CA 1
ATOM 674 C C . ASN A 1 87 ? 17.991 2.124 -8.760 1.00 86.00 87 ASN A C 1
ATOM 676 O O . ASN A 1 87 ? 18.756 2.618 -9.579 1.00 86.00 87 ASN A O 1
ATOM 680 N N . GLN A 1 88 ? 17.745 0.810 -8.720 1.00 83.31 88 GLN A N 1
ATOM 681 C CA . GLN A 1 88 ? 18.346 -0.119 -9.677 1.00 83.31 88 GLN A CA 1
ATOM 682 C C . GLN A 1 88 ? 17.924 0.218 -11.108 1.00 83.31 88 GLN A C 1
ATOM 684 O O . GLN A 1 88 ? 18.786 0.321 -11.975 1.00 83.31 88 GLN A O 1
ATOM 689 N N . ALA A 1 89 ? 16.635 0.453 -11.361 1.00 79.06 89 ALA A N 1
ATOM 690 C CA . ALA A 1 89 ? 16.138 0.807 -12.688 1.00 79.06 89 ALA A CA 1
ATOM 691 C C . ALA A 1 89 ? 16.760 2.114 -13.222 1.00 79.06 89 ALA A C 1
ATOM 693 O O . ALA A 1 89 ? 17.184 2.164 -14.378 1.00 79.06 89 ALA A O 1
ATOM 694 N N . GLY A 1 90 ? 16.884 3.145 -12.379 1.00 75.06 90 GLY A N 1
ATOM 695 C CA . GLY A 1 90 ? 17.542 4.407 -12.737 1.00 75.06 90 GLY A CA 1
ATOM 696 C C . GLY A 1 90 ? 19.048 4.256 -12.990 1.00 75.06 90 GLY A C 1
ATOM 697 O O . GLY A 1 90 ? 19.590 4.808 -13.951 1.00 75.06 90 GLY A O 1
ATOM 698 N N . ASP A 1 91 ? 19.726 3.451 -12.173 1.00 79.69 91 ASP A N 1
ATOM 699 C CA . ASP A 1 91 ? 21.141 3.118 -12.341 1.00 79.69 91 ASP A CA 1
ATOM 700 C C . ASP A 1 91 ? 21.402 2.338 -13.629 1.00 79.69 91 ASP A C 1
ATOM 702 O O . ASP A 1 91 ? 22.405 2.585 -14.303 1.00 79.69 91 ASP A O 1
ATOM 706 N N . PHE A 1 92 ? 20.507 1.411 -13.984 1.00 73.62 92 PHE A N 1
ATOM 707 C CA . PHE A 1 92 ? 20.559 0.731 -15.269 1.00 73.62 92 PHE A CA 1
ATOM 708 C C . PHE A 1 92 ? 20.422 1.753 -16.395 1.00 73.62 92 PHE A C 1
ATOM 710 O O . PHE A 1 92 ? 21.324 1.818 -17.222 1.00 73.62 92 PHE A O 1
ATOM 717 N N . ALA A 1 93 ? 19.385 2.599 -16.387 1.00 68.62 93 ALA A N 1
ATOM 718 C CA . ALA A 1 93 ? 19.129 3.594 -17.436 1.00 68.62 93 ALA A CA 1
ATOM 719 C C . ALA A 1 93 ? 20.289 4.585 -17.669 1.00 68.62 93 ALA A C 1
ATOM 721 O O . ALA A 1 93 ? 20.568 4.953 -18.810 1.00 68.62 93 ALA A O 1
ATOM 722 N N . SER A 1 94 ? 20.956 5.034 -16.600 1.00 70.75 94 SER A N 1
ATOM 723 C CA . SER A 1 94 ? 21.987 6.082 -16.680 1.00 70.75 94 SER A CA 1
ATOM 724 C C . SER A 1 94 ? 23.382 5.573 -17.052 1.00 70.75 94 SER A C 1
ATOM 726 O O . SER A 1 94 ? 24.182 6.322 -17.619 1.00 70.75 94 SER A O 1
ATOM 728 N N . LYS A 1 95 ? 23.712 4.311 -16.750 1.00 69.06 95 LYS A N 1
ATOM 729 C CA . LYS A 1 95 ? 25.055 3.777 -17.003 1.00 69.06 95 LYS A CA 1
ATOM 730 C C . LYS A 1 95 ? 25.210 3.390 -18.478 1.00 69.06 95 LYS A C 1
ATOM 732 O O . LYS A 1 95 ? 24.454 2.579 -19.010 1.00 69.06 95 LYS A O 1
ATOM 737 N N . GLN A 1 96 ? 26.299 3.860 -19.101 1.00 60.28 96 GLN A N 1
ATOM 738 C CA . GLN A 1 96 ? 26.806 3.445 -20.429 1.00 60.28 96 GLN A CA 1
ATOM 739 C C . GLN A 1 96 ? 26.956 1.918 -20.611 1.00 60.28 96 GLN A C 1
ATOM 741 O O . GLN A 1 96 ? 27.194 1.435 -21.713 1.00 60.28 96 GLN A O 1
ATOM 746 N N . ASN A 1 97 ? 26.783 1.130 -19.553 1.00 63.66 97 ASN A N 1
ATOM 747 C CA . ASN A 1 97 ? 26.698 -0.320 -19.630 1.00 63.66 97 ASN A CA 1
ATOM 748 C C . ASN A 1 97 ? 25.510 -0.805 -20.476 1.00 63.66 97 ASN A C 1
ATOM 750 O O . ASN A 1 97 ? 25.626 -1.856 -21.104 1.00 63.66 97 ASN A O 1
ATOM 754 N N . ILE A 1 98 ? 24.399 -0.059 -20.552 1.00 67.75 98 ILE A N 1
ATOM 755 C CA . ILE A 1 98 ? 23.260 -0.443 -21.400 1.00 67.75 98 ILE A CA 1
ATOM 756 C C . ILE A 1 98 ? 23.677 -0.558 -22.863 1.00 67.75 98 ILE A C 1
ATOM 758 O O . ILE A 1 98 ? 23.347 -1.550 -23.503 1.00 67.75 98 ILE A O 1
ATOM 762 N N . THR A 1 99 ? 24.423 0.404 -23.406 1.00 69.00 99 THR A N 1
ATOM 763 C CA . THR A 1 99 ? 24.829 0.353 -24.818 1.00 69.00 99 THR A CA 1
ATOM 764 C C . THR A 1 99 ? 25.786 -0.808 -25.088 1.00 69.00 99 THR A C 1
ATOM 766 O O . THR A 1 99 ? 25.717 -1.412 -26.157 1.00 69.00 99 THR A O 1
ATOM 769 N N . HIS A 1 100 ? 26.603 -1.196 -24.103 1.00 72.75 100 HIS A N 1
ATOM 770 C CA . HIS A 1 100 ? 27.456 -2.382 -24.183 1.00 72.75 100 HIS A CA 1
ATOM 771 C C . HIS A 1 100 ? 26.645 -3.693 -24.169 1.00 72.75 100 HIS A C 1
ATOM 773 O O . HIS A 1 100 ? 26.831 -4.540 -25.042 1.00 72.75 100 HIS A O 1
ATOM 779 N N . TYR A 1 101 ? 25.698 -3.861 -23.237 1.00 72.94 101 TYR A N 1
ATOM 780 C CA . TYR A 1 101 ? 24.858 -5.066 -23.173 1.00 72.94 101 TYR A CA 1
ATOM 781 C C . TYR A 1 101 ? 23.870 -5.159 -24.342 1.00 72.94 101 TYR A C 1
ATOM 783 O O . TYR A 1 101 ? 23.722 -6.231 -24.924 1.00 72.94 101 TYR A O 1
ATOM 791 N N . ILE A 1 102 ? 23.257 -4.044 -24.752 1.00 73.00 102 ILE A N 1
ATOM 792 C CA . ILE A 1 102 ? 22.420 -3.980 -25.958 1.00 73.00 102 ILE A CA 1
ATOM 793 C C . ILE A 1 102 ? 23.257 -4.320 -27.192 1.00 73.00 102 ILE A C 1
ATOM 795 O O . ILE A 1 102 ? 22.791 -5.068 -28.045 1.00 73.00 102 ILE A O 1
ATOM 799 N N . GLY A 1 103 ? 24.500 -3.839 -27.278 1.00 70.56 103 GLY A N 1
ATOM 800 C CA . GLY A 1 103 ? 25.417 -4.183 -28.363 1.00 70.56 103 GLY A CA 1
ATOM 801 C C . GLY A 1 103 ? 25.741 -5.680 -28.428 1.00 70.56 103 GLY A C 1
ATOM 802 O O . GLY A 1 103 ? 25.785 -6.248 -29.518 1.00 70.56 103 GLY A O 1
ATOM 803 N N . LEU A 1 104 ? 25.915 -6.344 -27.283 1.00 75.94 104 LEU A N 1
ATOM 804 C CA . LEU A 1 104 ? 26.135 -7.795 -27.218 1.00 75.94 104 LEU A CA 1
ATOM 805 C C . LEU A 1 104 ? 24.876 -8.593 -27.594 1.00 75.94 104 LEU A C 1
ATOM 807 O O . LEU A 1 104 ? 24.968 -9.576 -28.328 1.00 75.94 104 LEU A O 1
ATOM 811 N N . ILE A 1 105 ? 23.703 -8.150 -27.138 1.00 72.75 105 ILE A N 1
ATOM 812 C CA . ILE A 1 105 ? 22.413 -8.803 -27.404 1.00 72.75 105 ILE A CA 1
ATOM 813 C C . ILE A 1 105 ? 22.009 -8.629 -28.875 1.00 72.75 105 ILE A C 1
ATOM 815 O O . ILE A 1 105 ? 21.670 -9.605 -29.539 1.00 72.75 105 ILE A O 1
ATOM 819 N N . ALA A 1 106 ? 22.114 -7.418 -29.425 1.00 69.62 106 ALA A N 1
ATOM 820 C CA . ALA A 1 106 ? 21.776 -7.131 -30.821 1.00 69.62 106 ALA A CA 1
ATOM 821 C C . ALA A 1 106 ? 22.683 -7.879 -31.817 1.00 69.62 106 ALA A C 1
ATOM 823 O O . ALA A 1 106 ? 22.256 -8.214 -32.921 1.00 69.62 106 ALA A O 1
ATOM 824 N N . ASN A 1 107 ? 23.923 -8.189 -31.422 1.00 71.44 107 ASN A N 1
ATOM 825 C CA . ASN A 1 107 ? 24.856 -8.958 -32.243 1.00 71.44 107 ASN A CA 1
ATOM 826 C C . ASN A 1 107 ? 24.688 -10.481 -32.133 1.00 71.44 107 ASN A C 1
ATOM 828 O O . ASN A 1 107 ? 25.367 -11.208 -32.864 1.00 71.44 107 ASN A O 1
ATOM 832 N N . HIS A 1 108 ? 23.793 -10.980 -31.275 1.00 79.31 108 HIS A N 1
ATOM 833 C CA . HIS A 1 108 ? 23.569 -12.414 -31.130 1.00 79.31 108 HIS A CA 1
ATOM 834 C C . HIS A 1 108 ? 22.949 -13.007 -32.417 1.00 79.31 108 HIS A C 1
ATOM 836 O O . HIS A 1 108 ? 21.984 -12.447 -32.949 1.00 79.31 108 HIS A O 1
ATOM 842 N N . PRO A 1 109 ? 23.439 -14.156 -32.929 1.00 73.38 109 PRO A N 1
ATOM 843 C CA . PRO A 1 109 ? 23.006 -14.732 -34.210 1.00 73.38 109 PRO A CA 1
ATOM 844 C C . PRO A 1 109 ? 21.501 -15.036 -34.288 1.00 73.38 109 PRO A C 1
ATOM 846 O O . PRO A 1 109 ? 20.925 -14.973 -35.368 1.00 73.38 109 PRO A O 1
ATOM 849 N N . PHE A 1 110 ? 20.850 -15.288 -33.149 1.00 76.00 110 PHE A N 1
ATOM 850 C CA . PHE A 1 110 ? 19.395 -15.473 -33.055 1.00 76.00 110 PHE A CA 1
ATOM 851 C C . PHE A 1 110 ? 18.588 -14.179 -33.291 1.00 76.00 110 PHE A C 1
ATOM 853 O O . PHE A 1 110 ? 17.477 -14.226 -33.808 1.00 76.00 110 PHE A O 1
ATOM 860 N N . LEU A 1 111 ? 19.138 -13.015 -32.928 1.00 70.56 111 LEU A N 1
ATOM 861 C CA . LEU A 1 111 ? 18.424 -11.731 -32.934 1.00 70.56 111 LEU A CA 1
ATOM 862 C C . LEU A 1 111 ? 18.661 -10.907 -34.206 1.00 70.56 111 LEU A C 1
ATOM 864 O O . LEU A 1 111 ? 17.869 -10.017 -34.516 1.00 70.56 111 LEU A O 1
ATOM 868 N N . ARG A 1 112 ? 19.678 -11.257 -35.005 1.00 65.88 112 ARG A N 1
ATOM 869 C CA . ARG A 1 112 ? 19.921 -10.648 -36.326 1.00 65.88 112 ARG A CA 1
ATOM 870 C C . ARG A 1 112 ? 18.744 -10.812 -37.292 1.00 65.88 112 ARG A C 1
ATOM 872 O O . ARG A 1 112 ? 18.516 -9.928 -38.110 1.00 65.88 112 ARG A O 1
ATOM 879 N N . GLY A 1 113 ? 17.968 -11.892 -37.168 1.00 71.25 113 GLY A N 1
ATOM 880 C CA . GLY A 1 113 ? 16.766 -12.123 -37.981 1.00 71.25 113 GLY A CA 1
ATOM 881 C C . GLY A 1 113 ? 15.614 -11.146 -37.709 1.00 71.25 113 GLY A C 1
ATOM 882 O O . GLY A 1 113 ? 14.725 -11.019 -38.542 1.00 71.25 113 GLY A O 1
ATOM 883 N N . PHE A 1 114 ? 15.640 -10.427 -36.580 1.00 73.75 114 PHE A N 1
ATOM 884 C CA . PHE A 1 114 ? 14.577 -9.500 -36.172 1.00 73.75 114 PHE A CA 1
ATOM 885 C C . PHE A 1 114 ? 14.843 -8.036 -36.557 1.00 73.75 114 PHE A C 1
ATOM 887 O O . PHE A 1 114 ? 14.029 -7.172 -36.243 1.00 73.75 114 PHE A O 1
ATOM 894 N N . ASN A 1 115 ? 15.966 -7.741 -37.228 1.00 70.62 115 ASN A N 1
ATOM 895 C CA . ASN A 1 115 ? 16.342 -6.392 -37.671 1.00 70.62 115 ASN A CA 1
ATOM 896 C C . ASN A 1 115 ? 16.275 -5.328 -36.547 1.00 70.62 115 ASN A C 1
ATOM 898 O O . ASN A 1 115 ? 15.958 -4.161 -36.782 1.00 70.62 115 ASN A O 1
ATOM 902 N N . LEU A 1 116 ? 16.541 -5.745 -35.304 1.00 73.06 116 LEU A N 1
ATOM 903 C CA . LEU A 1 116 ? 16.461 -4.887 -34.126 1.00 73.06 116 LEU A CA 1
ATOM 904 C C . LEU A 1 116 ? 17.637 -3.914 -34.123 1.00 73.06 116 LEU A C 1
ATOM 906 O O . LEU A 1 116 ? 18.784 -4.304 -33.894 1.00 73.06 116 LEU A O 1
ATOM 910 N N . SER A 1 117 ? 17.354 -2.633 -34.358 1.00 77.38 117 SER A N 1
ATOM 911 C CA . SER A 1 117 ? 18.379 -1.605 -34.227 1.00 77.38 117 SER A CA 1
ATOM 912 C C . SER A 1 117 ? 18.706 -1.384 -32.737 1.00 77.38 117 SER A C 1
ATOM 914 O O . SER A 1 117 ? 17.792 -1.324 -31.903 1.00 77.38 117 SER A O 1
ATOM 916 N N . PRO A 1 118 ? 19.987 -1.220 -32.363 1.00 73.81 118 PRO A N 1
ATOM 917 C CA . PRO A 1 118 ? 20.371 -0.903 -30.986 1.00 73.81 118 PRO A CA 1
ATOM 918 C C . PRO A 1 118 ? 19.683 0.363 -30.452 1.00 73.81 118 PRO A C 1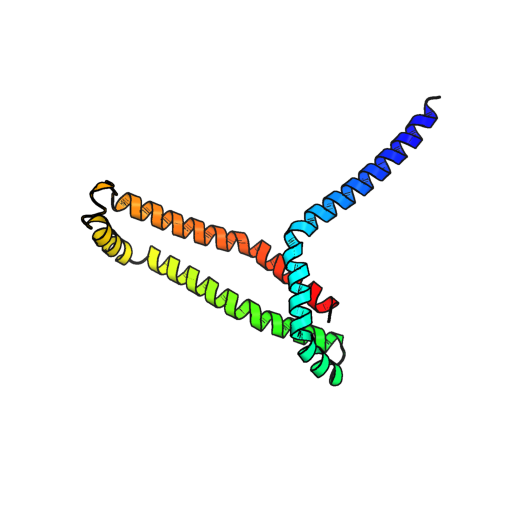
ATOM 920 O O . PRO A 1 118 ? 19.313 0.420 -29.282 1.00 73.81 118 PRO A O 1
ATOM 923 N N . ALA A 1 119 ? 19.448 1.345 -31.330 1.00 78.06 119 ALA A N 1
ATOM 924 C CA . ALA A 1 119 ? 18.763 2.588 -30.995 1.00 78.06 119 ALA A CA 1
ATOM 925 C C . ALA A 1 119 ? 17.296 2.354 -30.601 1.00 78.06 119 ALA A C 1
ATOM 927 O O . ALA A 1 119 ? 16.858 2.844 -29.565 1.00 78.06 119 ALA A O 1
ATOM 928 N N . THR A 1 120 ? 16.548 1.550 -31.368 1.00 81.06 120 THR A N 1
ATOM 929 C CA . THR A 1 120 ? 15.146 1.233 -31.042 1.00 81.06 120 THR A CA 1
ATOM 930 C C . THR A 1 120 ? 15.016 0.457 -29.736 1.00 81.06 120 THR A C 1
ATOM 932 O O . THR A 1 120 ? 14.103 0.729 -28.960 1.00 81.06 120 THR A O 1
ATOM 935 N N . LEU A 1 121 ? 15.945 -0.467 -29.461 1.00 79.00 121 LEU A N 1
ATOM 936 C CA . LEU A 1 121 ? 15.969 -1.203 -28.194 1.00 79.00 121 LEU A CA 1
ATOM 937 C C . LEU A 1 121 ? 16.248 -0.274 -27.012 1.00 79.00 121 LEU A C 1
ATOM 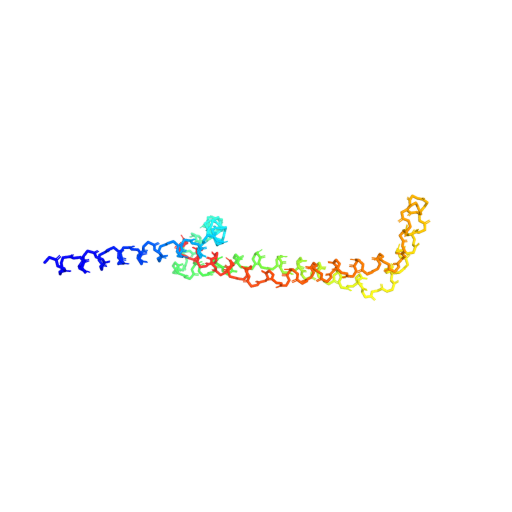939 O O . LEU A 1 121 ? 15.587 -0.381 -25.984 1.00 79.00 121 LEU A O 1
ATOM 943 N N . GLN A 1 122 ? 17.179 0.669 -27.166 1.00 80.88 122 GLN A N 1
ATOM 944 C CA . GLN A 1 122 ? 17.466 1.654 -26.129 1.00 80.88 122 GLN A CA 1
ATOM 945 C C . GLN A 1 122 ? 16.255 2.553 -25.852 1.00 80.88 122 GLN A C 1
ATOM 947 O O . GLN A 1 122 ? 15.926 2.784 -24.692 1.00 80.88 122 GLN A O 1
ATOM 952 N N . THR A 1 123 ? 15.558 3.028 -26.889 1.00 84.44 123 THR A N 1
ATOM 953 C CA . THR A 1 123 ? 14.349 3.847 -26.715 1.00 84.44 123 THR A CA 1
ATOM 954 C C . THR A 1 123 ? 13.232 3.068 -26.024 1.00 84.44 123 THR A C 1
ATOM 956 O O . THR A 1 123 ? 12.652 3.582 -25.074 1.00 84.44 123 THR A O 1
ATOM 959 N N . GLN A 1 124 ? 12.963 1.824 -26.437 1.00 84.94 124 GLN A N 1
ATOM 960 C CA . GLN A 1 124 ? 11.940 0.981 -25.804 1.00 84.94 124 GLN A CA 1
ATOM 961 C C . GLN A 1 124 ? 12.276 0.654 -24.350 1.00 84.94 124 GLN A C 1
ATOM 963 O O . GLN A 1 124 ? 11.391 0.650 -23.501 1.00 84.94 124 GLN A O 1
ATOM 968 N N . LEU A 1 125 ? 13.551 0.406 -24.049 1.00 82.56 125 LEU A N 1
ATOM 969 C CA . LEU A 1 125 ? 13.994 0.100 -22.696 1.00 82.56 125 LEU A CA 1
ATOM 970 C C . LEU A 1 125 ? 13.917 1.337 -21.792 1.00 82.56 125 LEU A C 1
ATOM 972 O O . LEU A 1 125 ? 13.418 1.240 -20.675 1.00 82.56 125 LEU A O 1
ATOM 976 N N . ASN A 1 126 ? 14.314 2.510 -22.291 1.00 83.12 126 ASN A N 1
ATOM 977 C CA . ASN A 1 126 ? 14.120 3.770 -21.575 1.00 83.12 126 ASN A CA 1
ATOM 978 C C . ASN A 1 126 ? 12.634 4.044 -21.330 1.00 83.12 126 ASN A C 1
ATOM 980 O O . ASN A 1 126 ? 12.270 4.398 -20.214 1.00 83.12 126 ASN A O 1
ATOM 984 N N . GLN A 1 127 ? 11.786 3.826 -22.337 1.00 87.31 127 GLN A N 1
ATOM 985 C CA . GLN A 1 127 ? 10.344 4.013 -22.218 1.00 87.31 127 GLN A CA 1
ATOM 986 C C . GLN A 1 127 ? 9.723 3.036 -21.211 1.00 87.31 127 GLN A C 1
ATOM 988 O O . GLN A 1 127 ? 8.952 3.443 -20.352 1.00 87.31 127 GLN A O 1
ATOM 993 N N . PHE A 1 128 ? 10.132 1.766 -21.226 1.00 85.50 128 PHE A N 1
ATOM 994 C CA . PHE A 1 128 ? 9.718 0.789 -20.222 1.00 85.50 128 PHE A CA 1
ATOM 995 C C . PHE A 1 128 ? 10.107 1.224 -18.802 1.00 85.50 128 PHE A C 1
ATOM 997 O O . PHE A 1 128 ? 9.291 1.126 -17.885 1.00 85.50 128 PHE A O 1
ATOM 1004 N N . ILE A 1 129 ? 11.328 1.737 -18.606 1.00 83.12 129 ILE A N 1
ATOM 1005 C CA . ILE A 1 129 ? 11.786 2.232 -17.300 1.00 83.12 129 ILE A CA 1
ATOM 1006 C C . ILE A 1 129 ? 10.982 3.462 -16.870 1.00 83.12 129 ILE A C 1
ATOM 1008 O O . ILE A 1 129 ? 10.559 3.527 -15.712 1.00 83.12 129 ILE A O 1
ATOM 1012 N N . THR A 1 130 ? 10.739 4.421 -17.769 1.00 85.44 130 THR A N 1
ATOM 1013 C CA . THR A 1 130 ? 9.954 5.621 -17.448 1.00 85.44 130 THR A CA 1
ATOM 1014 C C . THR A 1 130 ? 8.499 5.288 -17.158 1.00 85.44 130 THR A C 1
ATOM 1016 O O . THR A 1 130 ? 7.955 5.815 -16.194 1.00 85.44 130 THR A O 1
ATOM 1019 N N . ASP A 1 131 ? 7.889 4.379 -17.916 1.00 88.75 131 ASP A N 1
ATOM 1020 C CA . ASP A 1 131 ? 6.492 3.978 -17.740 1.00 88.75 131 ASP A CA 1
ATOM 1021 C C . ASP A 1 131 ? 6.318 3.152 -16.460 1.00 88.75 131 ASP A C 1
ATOM 1023 O O . ASP A 1 131 ? 5.379 3.365 -15.690 1.00 88.75 131 ASP A O 1
ATOM 1027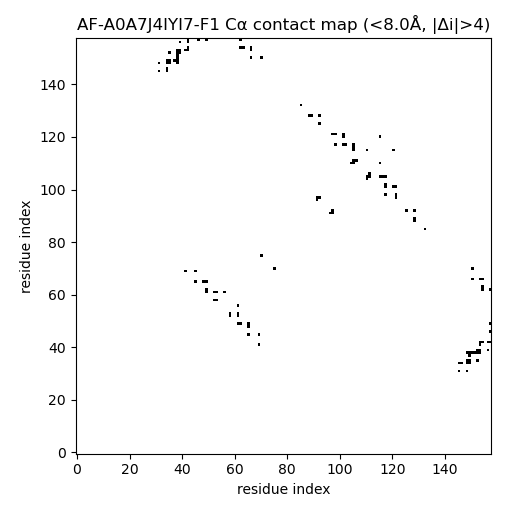 N N . THR A 1 132 ? 7.263 2.255 -16.162 1.00 85.31 132 THR A N 1
ATOM 1028 C CA . THR A 1 132 ? 7.272 1.490 -14.906 1.00 85.31 132 THR A CA 1
ATOM 1029 C C . THR A 1 132 ? 7.461 2.417 -13.707 1.00 85.31 132 THR A C 1
ATOM 1031 O O . THR A 1 132 ? 6.696 2.361 -12.751 1.00 85.31 132 THR A O 1
ATOM 1034 N N . THR A 1 133 ? 8.437 3.325 -13.756 1.00 83.69 133 THR A N 1
ATOM 1035 C CA . THR A 1 133 ? 8.677 4.274 -12.657 1.00 83.69 133 THR A CA 1
ATOM 1036 C C . THR A 1 133 ? 7.497 5.233 -12.493 1.00 83.69 133 THR A C 1
ATOM 1038 O O . THR A 1 133 ? 7.036 5.465 -11.377 1.00 83.69 133 THR A O 1
ATOM 1041 N N . GLY A 1 134 ? 6.969 5.755 -13.601 1.00 86.69 134 GLY A N 1
ATOM 1042 C CA . GLY A 1 134 ? 5.826 6.660 -13.614 1.00 86.69 134 GLY A CA 1
ATOM 1043 C C . GLY A 1 134 ? 4.557 6.008 -13.071 1.00 86.69 134 GLY A C 1
ATOM 1044 O O . GLY A 1 134 ? 3.881 6.608 -12.241 1.00 86.69 134 GLY A O 1
ATOM 1045 N N . SER A 1 135 ? 4.260 4.767 -13.466 1.00 87.50 135 SER A N 1
ATOM 1046 C CA . SER A 1 135 ? 3.106 4.016 -12.949 1.00 87.50 135 SER A CA 1
ATOM 1047 C C . SER A 1 135 ? 3.239 3.678 -11.461 1.00 87.50 135 SER A C 1
ATOM 1049 O O . SER A 1 135 ? 2.271 3.835 -10.718 1.00 87.50 135 SER A O 1
ATOM 1051 N N . LEU A 1 136 ? 4.436 3.311 -10.988 1.00 85.75 136 LEU A N 1
ATOM 1052 C CA . LEU A 1 136 ? 4.691 3.101 -9.559 1.00 85.75 136 LEU A CA 1
ATOM 1053 C C . LEU A 1 136 ? 4.462 4.386 -8.754 1.00 85.75 136 LEU A C 1
ATOM 1055 O O . LEU A 1 136 ? 3.757 4.355 -7.745 1.00 85.75 136 LEU A O 1
ATOM 1059 N N . LEU A 1 137 ? 4.987 5.523 -9.218 1.00 84.94 137 LEU A N 1
ATOM 1060 C CA . LEU A 1 137 ? 4.765 6.825 -8.579 1.00 84.94 137 LEU A CA 1
ATOM 1061 C C . LEU A 1 137 ? 3.287 7.234 -8.607 1.00 84.94 137 LEU A C 1
ATOM 1063 O O . LEU A 1 137 ? 2.762 7.698 -7.596 1.00 84.94 137 LEU A O 1
ATOM 1067 N N . ALA A 1 138 ? 2.595 7.010 -9.726 1.00 89.38 138 ALA A N 1
ATOM 1068 C CA . ALA A 1 138 ? 1.168 7.291 -9.859 1.00 89.38 138 ALA A CA 1
ATOM 1069 C C . ALA A 1 138 ? 0.297 6.417 -8.941 1.00 89.38 138 ALA A C 1
ATOM 1071 O O . ALA A 1 138 ? -0.779 6.851 -8.548 1.00 89.38 138 ALA A O 1
ATOM 1072 N N . SER A 1 139 ? 0.767 5.224 -8.559 1.00 87.38 139 SER A N 1
ATOM 1073 C CA . SER A 1 139 ? 0.071 4.341 -7.611 1.00 87.38 139 SER A CA 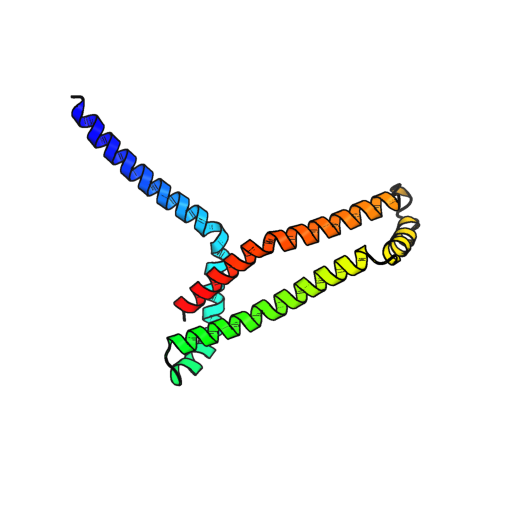1
ATOM 1074 C C . SER A 1 139 ? 0.276 4.716 -6.136 1.00 87.38 139 SER A C 1
ATOM 1076 O O . SER A 1 139 ? -0.456 4.236 -5.271 1.00 87.38 139 SER A O 1
ATOM 1078 N N . MET A 1 140 ? 1.245 5.586 -5.817 1.00 87.00 140 MET A N 1
ATOM 1079 C CA . MET A 1 140 ? 1.542 5.967 -4.429 1.00 87.00 140 MET A CA 1
ATOM 1080 C C . MET A 1 140 ? 0.358 6.606 -3.684 1.00 87.00 140 MET A C 1
ATOM 1082 O O . MET A 1 140 ? 0.165 6.249 -2.521 1.00 87.00 140 MET A O 1
ATOM 1086 N N . PRO A 1 141 ? -0.445 7.514 -4.280 1.00 89.88 141 PRO A N 1
ATOM 1087 C CA . PRO A 1 141 ? -1.611 8.084 -3.607 1.00 89.88 141 PRO A CA 1
ATOM 1088 C C . PRO A 1 141 ? -2.659 7.026 -3.249 1.00 89.88 141 PRO A C 1
ATOM 1090 O O . PRO A 1 141 ? -3.137 7.007 -2.115 1.00 89.88 141 PRO A O 1
ATOM 1093 N N . ASP A 1 142 ? -2.962 6.112 -4.175 1.00 88.38 142 ASP A N 1
ATOM 1094 C CA . ASP A 1 142 ? -3.925 5.029 -3.949 1.00 88.38 142 ASP A CA 1
ATOM 1095 C C . ASP A 1 142 ? -3.432 4.072 -2.861 1.00 88.38 142 ASP A C 1
ATOM 1097 O O . ASP A 1 142 ? -4.191 3.701 -1.963 1.00 88.38 142 ASP A O 1
ATOM 1101 N N . LEU A 1 143 ? -2.137 3.732 -2.883 1.00 87.75 143 LEU A N 1
ATOM 1102 C CA . LEU A 1 143 ? -1.504 2.953 -1.822 1.00 87.75 143 LEU A CA 1
ATOM 1103 C C . LEU A 1 143 ? -1.588 3.675 -0.479 1.00 87.75 143 LEU A C 1
ATOM 1105 O O . LEU A 1 143 ? -1.979 3.054 0.503 1.00 87.75 143 LEU A O 1
ATOM 1109 N N . ALA A 1 144 ? -1.264 4.969 -0.419 1.00 88.94 144 ALA A N 1
ATOM 1110 C CA . ALA A 1 144 ? -1.313 5.751 0.812 1.00 88.94 144 ALA A CA 1
ATOM 1111 C C . ALA A 1 144 ? -2.732 5.809 1.394 1.00 88.94 144 ALA A C 1
ATOM 1113 O O . ALA A 1 144 ? -2.912 5.581 2.591 1.00 88.94 144 ALA A O 1
ATOM 1114 N N . LEU A 1 145 ? -3.742 6.048 0.553 1.00 91.12 145 LEU A N 1
ATOM 1115 C CA . LEU A 1 145 ? -5.149 6.023 0.955 1.00 91.12 145 LEU A CA 1
ATOM 1116 C C . LEU A 1 145 ? -5.571 4.636 1.443 1.00 91.12 145 LEU A C 1
ATOM 1118 O O . LEU A 1 145 ? -6.155 4.521 2.520 1.00 91.12 145 LEU A O 1
ATOM 1122 N N . GLY A 1 146 ? -5.232 3.577 0.705 1.00 91.06 146 GLY A N 1
ATOM 1123 C CA . GLY A 1 146 ? -5.501 2.199 1.113 1.00 91.06 146 GLY A CA 1
ATOM 1124 C C . GLY A 1 146 ? -4.844 1.855 2.450 1.00 91.06 146 GLY A C 1
ATOM 1125 O O . GLY A 1 146 ? -5.466 1.225 3.305 1.00 91.06 146 GLY A O 1
ATOM 1126 N N . LEU A 1 147 ? -3.620 2.329 2.679 1.00 90.75 147 LEU A N 1
ATOM 1127 C CA . LEU A 1 147 ? -2.898 2.158 3.935 1.00 90.75 147 LEU A CA 1
ATOM 1128 C C . LEU A 1 147 ? -3.608 2.900 5.071 1.00 90.75 147 LEU A C 1
ATOM 1130 O O . LEU A 1 147 ? -3.882 2.293 6.099 1.00 90.75 147 LEU A O 1
ATOM 1134 N N . ILE A 1 148 ? -4.005 4.159 4.872 1.00 92.88 148 ILE A N 1
ATOM 1135 C CA . ILE A 1 148 ? -4.787 4.925 5.856 1.00 92.88 148 ILE A CA 1
ATOM 1136 C C . ILE A 1 148 ? -6.081 4.187 6.221 1.00 92.88 148 ILE A C 1
ATOM 1138 O O . ILE A 1 148 ? -6.349 3.980 7.404 1.00 92.88 148 ILE A O 1
ATOM 1142 N N . VAL A 1 149 ? -6.855 3.738 5.227 1.00 93.31 149 VAL A N 1
ATOM 1143 C CA . VAL A 1 149 ? -8.096 2.976 5.451 1.00 93.31 149 VAL A CA 1
ATOM 1144 C C . VAL A 1 149 ? -7.812 1.694 6.233 1.00 93.31 149 VAL A C 1
ATOM 1146 O O . VAL A 1 149 ? -8.525 1.386 7.187 1.00 93.31 149 VAL A O 1
ATOM 1149 N N . THR A 1 150 ? -6.744 0.979 5.877 1.00 93.88 150 THR A N 1
ATOM 1150 C CA . THR A 1 150 ? -6.334 -0.261 6.548 1.00 93.88 150 THR A CA 1
ATOM 1151 C C . THR A 1 150 ? -5.986 -0.017 8.017 1.00 93.88 150 THR A C 1
ATOM 1153 O O . THR A 1 150 ? -6.435 -0.752 8.892 1.00 93.88 150 THR A O 1
ATOM 1156 N N . LEU A 1 151 ? -5.210 1.030 8.306 1.00 92.62 151 LEU A N 1
ATOM 1157 C CA . LEU A 1 151 ? -4.766 1.365 9.661 1.00 92.62 151 LEU A CA 1
ATOM 1158 C C . LEU A 1 151 ? -5.913 1.849 10.540 1.00 92.62 151 LEU A C 1
ATOM 1160 O O . LEU A 1 151 ? -6.011 1.439 11.695 1.00 92.62 151 LEU A O 1
ATOM 1164 N N . ILE A 1 152 ? -6.791 2.691 9.990 1.00 93.88 152 ILE A N 1
ATOM 1165 C CA . ILE A 1 152 ? -7.997 3.141 10.687 1.00 93.88 152 ILE A CA 1
ATOM 1166 C C . ILE A 1 152 ? -8.889 1.933 10.976 1.00 93.88 152 ILE A C 1
ATOM 1168 O O . ILE A 1 152 ? -9.288 1.734 12.119 1.00 93.88 152 ILE A O 1
ATOM 1172 N N . GLY A 1 153 ? -9.148 1.086 9.977 1.00 93.38 153 GLY A N 1
ATOM 1173 C CA . GLY A 1 153 ? -9.935 -0.131 10.160 1.00 93.38 153 GLY A CA 1
ATOM 1174 C C . GLY A 1 153 ? -9.344 -1.035 11.241 1.00 93.38 153 GLY A C 1
ATOM 1175 O O . GLY A 1 153 ? -10.058 -1.473 12.135 1.00 93.38 153 GLY A O 1
ATOM 1176 N N . MET A 1 154 ? -8.027 -1.245 11.219 1.00 94.38 154 MET A N 1
ATOM 1177 C CA . MET A 1 154 ? -7.323 -2.043 12.219 1.00 94.38 154 MET A CA 1
ATOM 1178 C C . MET A 1 154 ? -7.468 -1.455 13.627 1.00 94.38 154 MET A C 1
ATOM 1180 O O . MET A 1 154 ? -7.745 -2.202 14.561 1.00 94.38 154 MET A O 1
ATOM 1184 N N . TYR A 1 155 ? -7.312 -0.135 13.777 1.00 94.88 155 TYR A N 1
ATOM 1185 C CA . TYR A 1 155 ? -7.482 0.559 15.055 1.00 94.88 155 TYR A CA 1
ATOM 1186 C C . TYR A 1 155 ? -8.890 0.382 15.629 1.00 94.88 155 TYR A C 1
ATOM 1188 O O . TYR A 1 155 ? -9.031 0.190 16.827 1.00 94.88 155 TYR A O 1
ATOM 1196 N N . TYR A 1 156 ? -9.926 0.439 14.789 1.00 94.00 156 TYR A N 1
ATOM 1197 C CA . TYR A 1 156 ? -11.312 0.270 15.236 1.00 94.00 156 TYR A CA 1
ATOM 1198 C C . TYR A 1 156 ? -11.688 -1.185 15.554 1.00 94.00 156 TYR A C 1
ATOM 1200 O O . TYR A 1 156 ? -12.670 -1.410 16.258 1.00 94.00 156 TYR A O 1
ATOM 1208 N N . ILE A 1 157 ? -10.957 -2.165 15.014 1.00 93.25 157 ILE A N 1
ATOM 1209 C CA . ILE A 1 157 ? -11.213 -3.596 15.240 1.00 93.25 157 ILE A CA 1
ATOM 1210 C C . ILE A 1 157 ? -10.514 -4.114 16.508 1.00 93.25 157 ILE A C 1
ATOM 1212 O O . ILE A 1 157 ? -11.024 -5.049 17.130 1.00 93.25 157 ILE A O 1
ATOM 1216 N N . LEU A 1 158 ? -9.344 -3.561 16.849 1.00 90.06 158 LEU A N 1
ATOM 1217 C CA . LEU A 1 158 ? -8.562 -3.909 18.044 1.00 90.06 158 LEU A CA 1
ATOM 1218 C C . LEU A 1 158 ? -9.144 -3.271 19.310 1.00 90.06 158 LEU A C 1
ATOM 1220 O O . LEU A 1 158 ? -9.359 -4.035 20.278 1.00 90.06 158 LEU A O 1
#

Secondary structure (DSSP, 8-state):
--HHHHHHHHHHHHHHHHHHHHHHHHHHHGGGHHHHHHHHHHHHHHHHHHHHHHTTS-HHHHHHHHHHHHHHHHHHHHHHHHHHHHHHHHHHHHSTHHHHHHHHHHTSTTTGGGT--HHHHHHHHHHHHHHHHHHHHHHHHHHHHHHHHHHHHHHHH-

pLDDT: mean 85.43, std 10.24, range [52.31, 96.62]

Mean predicted aligned error: 9.12 Å

Sequence (158 aa):
MLLTNQHQLRGYLFWAVIFGLIALAAFLVFPFMIAVISAYLLAYMAKPLFFKLSLRMHPNLAALICVLVAILLVIVPVSTITIGVVNQAGDFASKQNITHYIGLIANHPFLRGFNLSPATLQTQLNQFITDTTGSLLASMPDLALGLIVTLIGMYYIL

Foldseek 3Di:
DPVVVVVVVVVVVVVVVVVVVVVVVCVVCVLLVVLLVLLVVLLVVLVVQLVVVVVPDPSLVSLVVSLVVSCCVPVVVVVVVLVVVLVVLVVCLPDPVLLVVLVVVCPDPVNVVVVDDSVNVNVVSVVVSCVVNVVVVVCVVVVVVSSVSSSVSNSVVD

Solvent-accessible surface area (backbone atoms only — not comparable to full-atom values): 8501 Å² total; per-residue (Å²): 131,71,74,64,54,57,59,52,50,52,52,54,51,51,52,50,50,51,53,49,50,53,53,51,51,51,62,67,46,54,84,41,48,65,23,50,55,47,8,56,53,51,28,60,70,40,42,73,57,31,57,64,37,39,76,78,42,59,58,71,58,22,26,53,51,47,46,51,51,49,46,54,68,49,50,51,58,52,49,52,52,50,52,49,51,52,53,49,53,51,52,50,72,72,39,75,58,46,62,54,52,43,52,56,53,48,65,33,81,84,42,56,81,67,73,61,50,62,66,60,54,50,53,52,50,51,48,50,51,50,51,52,52,49,50,56,60,66,44,46,63,60,49,52,52,34,47,51,48,16,48,52,45,20,49,76,70,93